Protein AF-A0A5J4PRR1-F1 (afdb_monomer)

Mean predicted aligned error: 4.31 Å

Solvent-accessible surface area (backbone atoms only — not comparable to full-atom values): 5231 Å² total; per-residue (Å²): 120,65,67,63,55,52,53,50,51,52,54,41,52,50,53,48,41,72,76,41,76,82,72,52,67,82,65,59,37,51,69,45,50,54,51,52,53,46,42,36,40,66,77,66,63,38,53,67,72,59,40,51,51,44,54,56,52,50,50,54,54,50,53,51,37,32,76,71,67,64,32,98,67,62,39,73,78,79,48,72,87,77,83,84,84,84,128

pLDDT: mean 91.58, std 12.79, range [39.62, 98.19]

Sequence (87 aa):
MEYATLATHLSVIKKLKEYNSRLVFDDITENWLDGYFSYLKKELGNNDNTSYKNMSTLRKYVRAAYKAGYMDSNPFESWSIKNNWDF

Organism: NCBI:txid433724

Foldseek 3Di:
DVVVVVVLLVVLVVLVCVVPVPDDLAVDALVVLVVSLCCCCPVVVDDPVSSVSSVVSVLVVNVVCVVVVVDPDRNVVVHDDDPPPDD

InterPro domains:
  IPR010998 Integrase/recombinase, N-terminal [G3DSA:1.10.150.130] (1-85)
  IPR011010 DNA breaking-rejoining enzyme, catalytic core [SSF56349] (4-79)
  IPR025269 Phage integrase SAM-like domain [PF13102] (3-80)

Secondary structure (DSSP, 8-state):
-HHHHHHHHHHHHHHHHHH-TT--GGG--HHHHHHHHHHHHHTS---HHHHHHHHHHHHHHHHHHHHTTS-S--GGGT---------

Radius of gyration: 13.22 Å; Cα contacts (8 Å, |Δi|>4): 48; chains: 1; bounding box: 33×32×33 Å

Structure (mmCIF, N/CA/C/O backbone):
data_AF-A0A5J4PRR1-F1
#
_entry.id   AF-A0A5J4PRR1-F1
#
loop_
_atom_site.group_PDB
_atom_site.id
_atom_site.type_symbol
_atom_site.label_atom_id
_atom_site.label_alt_id
_atom_site.label_comp_id
_atom_site.label_asym_id
_atom_site.label_entity_id
_atom_site.label_seq_id
_atom_site.pdbx_PDB_ins_code
_atom_site.Cartn_x
_atom_site.Cartn_y
_atom_site.Cartn_z
_atom_site.occupancy
_atom_site.B_iso_or_equiv
_atom_site.auth_seq_id
_atom_site.auth_comp_id
_atom_site.auth_asym_id
_atom_site.auth_atom_id
_atom_site.pdbx_PDB_model_num
ATOM 1 N N . MET A 1 1 ? 13.919 -5.521 17.476 1.00 59.66 1 MET A N 1
ATOM 2 C CA . MET A 1 1 ? 13.599 -4.338 16.646 1.00 59.66 1 MET A CA 1
ATOM 3 C C . MET A 1 1 ? 13.182 -4.739 15.224 1.00 59.66 1 MET A C 1
ATOM 5 O O . MET A 1 1 ? 12.188 -4.210 14.753 1.00 59.66 1 MET A O 1
ATOM 9 N N . GLU A 1 2 ? 13.815 -5.730 14.577 1.00 61.50 2 GLU A N 1
ATOM 10 C CA . GLU A 1 2 ? 13.388 -6.232 13.247 1.00 61.50 2 GLU A CA 1
ATOM 11 C C . GLU A 1 2 ?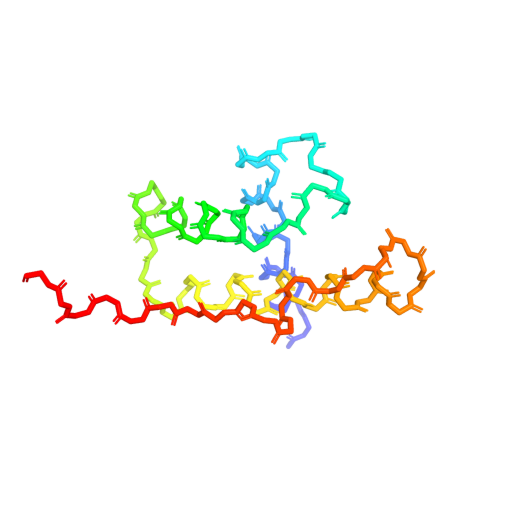 12.054 -6.997 13.225 1.00 61.50 2 GLU A C 1
ATOM 13 O O . GLU A 1 2 ? 11.238 -6.776 12.331 1.00 61.50 2 GLU A O 1
ATOM 18 N N . TYR A 1 3 ? 11.785 -7.849 14.221 1.00 69.69 3 TYR A N 1
ATOM 19 C CA . TYR A 1 3 ? 10.562 -8.669 14.258 1.00 69.69 3 TYR A CA 1
ATOM 20 C C . TYR A 1 3 ? 9.264 -7.846 14.208 1.00 69.69 3 TYR A C 1
ATOM 22 O O . TYR A 1 3 ? 8.307 -8.241 13.547 1.00 69.69 3 TYR A O 1
ATOM 30 N N . ALA A 1 4 ? 9.238 -6.675 14.854 1.00 77.38 4 ALA A N 1
ATOM 31 C CA . ALA A 1 4 ? 8.076 -5.784 14.846 1.00 77.38 4 ALA A CA 1
ATOM 32 C C . ALA A 1 4 ? 7.835 -5.158 13.459 1.00 77.38 4 ALA A C 1
ATOM 34 O O . ALA A 1 4 ? 6.689 -5.026 13.016 1.00 77.38 4 ALA A O 1
ATOM 35 N N . THR A 1 5 ? 8.914 -4.821 12.747 1.00 87.56 5 THR A N 1
ATOM 36 C CA . THR A 1 5 ? 8.850 -4.318 11.370 1.00 87.56 5 THR A CA 1
ATOM 37 C C . THR A 1 5 ? 8.335 -5.403 10.431 1.00 87.56 5 THR A C 1
ATOM 39 O O . THR A 1 5 ? 7.387 -5.159 9.687 1.00 87.56 5 THR A O 1
ATOM 42 N N . LEU A 1 6 ? 8.876 -6.623 10.515 1.00 91.69 6 LEU A N 1
ATOM 43 C CA . LEU A 1 6 ? 8.410 -7.750 9.704 1.00 91.69 6 LEU A CA 1
ATOM 44 C C . LEU A 1 6 ? 6.929 -8.065 9.964 1.00 91.69 6 LEU A C 1
ATOM 46 O O . LEU A 1 6 ? 6.151 -8.168 9.017 1.00 91.69 6 LEU A O 1
ATOM 50 N N . ALA A 1 7 ? 6.514 -8.145 11.231 1.00 92.12 7 ALA A N 1
ATOM 51 C CA . ALA A 1 7 ? 5.120 -8.395 11.598 1.00 92.12 7 ALA A CA 1
ATOM 52 C C . ALA A 1 7 ? 4.170 -7.326 11.032 1.00 92.12 7 ALA A C 1
ATOM 54 O O . ALA A 1 7 ? 3.091 -7.648 10.528 1.00 92.12 7 ALA A O 1
ATOM 55 N N . THR A 1 8 ? 4.592 -6.058 11.046 1.00 91.31 8 THR A N 1
ATOM 56 C CA . THR A 1 8 ? 3.825 -4.959 10.443 1.00 91.31 8 THR A CA 1
ATOM 57 C C . THR A 1 8 ? 3.657 -5.174 8.941 1.00 91.31 8 THR A C 1
ATOM 59 O O . THR A 1 8 ? 2.537 -5.124 8.438 1.00 91.31 8 THR A O 1
ATOM 62 N N . HIS A 1 9 ? 4.743 -5.469 8.225 1.00 95.38 9 HIS A N 1
ATOM 63 C CA . HIS A 1 9 ? 4.701 -5.711 6.783 1.00 95.38 9 HIS A CA 1
ATOM 64 C C . HIS A 1 9 ? 3.809 -6.909 6.422 1.00 95.38 9 HIS A C 1
ATOM 66 O O . HIS A 1 9 ? 2.972 -6.801 5.526 1.00 95.38 9 HIS A O 1
ATOM 72 N N . LEU A 1 10 ? 3.913 -8.018 7.160 1.00 96.25 10 LEU A N 1
ATOM 73 C CA . LEU A 1 10 ? 3.054 -9.191 6.970 1.00 96.25 10 LEU A CA 1
ATOM 74 C C . LEU A 1 10 ? 1.573 -8.862 7.202 1.00 96.25 10 LEU A C 1
ATOM 76 O O . LEU A 1 10 ? 0.718 -9.295 6.432 1.00 96.25 10 LEU A O 1
ATOM 80 N N . SER A 1 11 ? 1.261 -8.048 8.215 1.00 96.25 11 SER A N 1
ATOM 81 C CA . SER A 1 11 ? -0.107 -7.589 8.479 1.00 96.25 11 SER A CA 1
ATOM 82 C C . SER A 1 11 ? -0.664 -6.707 7.355 1.00 96.25 11 SER A C 1
ATOM 84 O O . S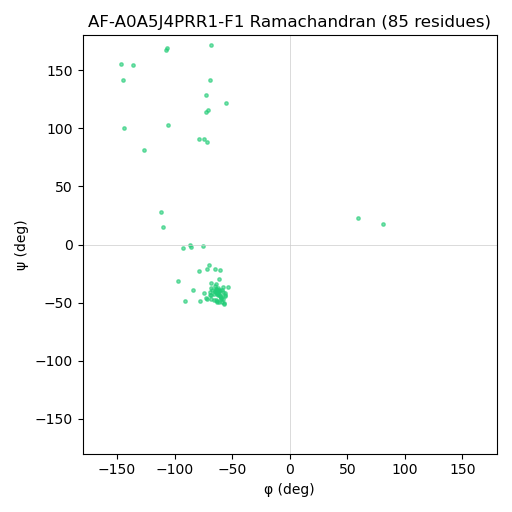ER A 1 11 ? -1.858 -6.774 7.066 1.00 96.25 11 SER A O 1
ATOM 86 N N . VAL A 1 12 ? 0.172 -5.882 6.717 1.00 97.00 12 VAL A N 1
ATOM 87 C CA . VAL A 1 12 ? -0.228 -5.079 5.547 1.00 97.00 12 VAL A CA 1
ATOM 88 C C . VAL A 1 12 ? -0.483 -5.986 4.342 1.00 97.00 12 VAL A C 1
ATOM 90 O O . VAL A 1 12 ? -1.526 -5.870 3.706 1.00 97.00 12 VAL A O 1
ATOM 93 N N . ILE A 1 13 ? 0.420 -6.931 4.059 1.00 96.19 13 ILE A N 1
ATOM 94 C CA . ILE A 1 13 ? 0.276 -7.886 2.947 1.00 96.19 13 ILE A CA 1
ATOM 95 C C . ILE A 1 13 ? -0.979 -8.745 3.110 1.00 96.19 13 ILE A C 1
ATOM 97 O O . ILE A 1 13 ? -1.679 -8.996 2.132 1.00 96.19 13 ILE A O 1
ATOM 101 N N . LYS A 1 14 ?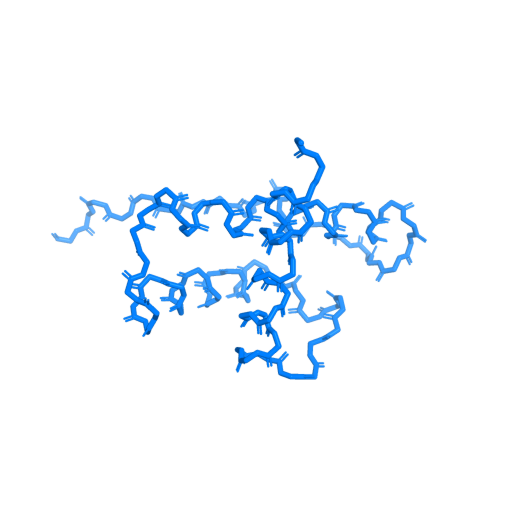 -1.295 -9.169 4.339 1.00 97.25 14 LYS A N 1
ATOM 102 C CA . LYS A 1 14 ? -2.532 -9.898 4.632 1.00 97.25 14 LYS A CA 1
ATOM 103 C C . LYS A 1 14 ? -3.768 -9.091 4.211 1.00 97.25 14 LYS A C 1
ATOM 105 O O . LYS A 1 14 ? -4.568 -9.604 3.438 1.00 97.25 14 LYS A O 1
ATOM 110 N N . LYS A 1 15 ? -3.872 -7.823 4.626 1.00 97.88 15 LYS A N 1
ATOM 111 C CA . LYS A 1 15 ? -5.005 -6.948 4.264 1.00 97.88 15 LYS A CA 1
ATOM 112 C C . LYS A 1 15 ? -5.103 -6.691 2.759 1.00 97.88 15 LYS A C 1
ATOM 114 O O . LYS A 1 15 ? -6.205 -6.654 2.228 1.00 97.88 15 LYS A O 1
ATOM 119 N N . LEU A 1 16 ? -3.965 -6.548 2.071 1.00 96.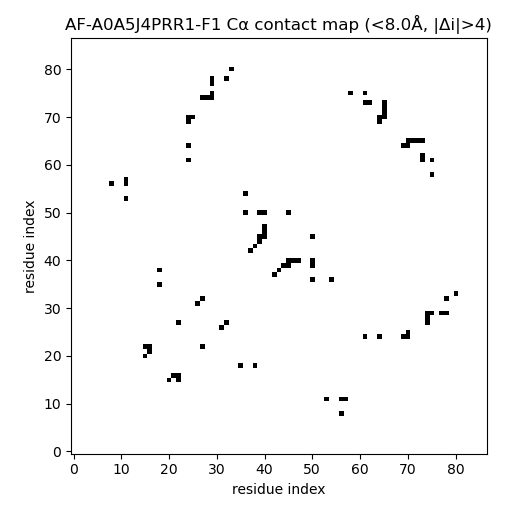94 16 LEU A N 1
ATOM 120 C CA . LEU A 1 16 ? -3.928 -6.417 0.609 1.00 96.94 16 LEU A CA 1
ATOM 121 C C . LEU A 1 16 ? -4.545 -7.644 -0.072 1.00 96.94 16 LEU A C 1
ATOM 123 O O . LEU A 1 16 ? -5.379 -7.493 -0.957 1.00 96.94 16 LEU A O 1
ATOM 127 N N . LYS A 1 17 ? -4.173 -8.849 0.378 1.00 96.31 17 LYS A N 1
ATOM 128 C CA . LYS A 1 17 ? -4.702 -10.114 -0.155 1.00 96.31 17 LYS A CA 1
ATOM 129 C C . LYS A 1 17 ? -6.174 -10.340 0.185 1.00 96.31 17 LYS A C 1
ATOM 131 O O . LYS A 1 17 ? -6.882 -10.948 -0.607 1.00 96.31 17 LYS A O 1
ATOM 136 N N . GLU A 1 18 ? -6.621 -9.876 1.349 1.00 97.75 18 GLU A N 1
ATOM 137 C CA . GLU A 1 18 ? -8.036 -9.909 1.738 1.00 97.75 18 GLU A CA 1
ATOM 138 C C . GLU A 1 18 ? -8.877 -8.963 0.870 1.00 97.75 18 GLU A C 1
ATOM 140 O O . GLU A 1 18 ? -9.974 -9.330 0.467 1.00 97.75 18 GLU A O 1
ATOM 145 N N . TYR A 1 19 ? -8.347 -7.782 0.533 1.00 98.19 19 TYR A N 1
ATOM 146 C CA . TYR A 1 19 ? -9.019 -6.813 -0.336 1.00 98.19 19 TYR A CA 1
ATOM 147 C C . TYR A 1 19 ? -9.034 -7.242 -1.810 1.00 98.19 19 TYR A C 1
ATOM 149 O O . TYR A 1 19 ? -10.063 -7.163 -2.475 1.00 98.19 19 TYR A O 1
ATOM 157 N N . ASN A 1 20 ? -7.895 -7.707 -2.331 1.00 97.19 20 ASN A N 1
ATOM 158 C CA . ASN A 1 20 ? -7.775 -8.224 -3.690 1.00 97.19 20 ASN A CA 1
ATOM 159 C C . ASN A 1 20 ? -6.780 -9.396 -3.728 1.00 97.19 20 ASN A C 1
ATOM 161 O O . ASN A 1 20 ? -5.563 -9.215 -3.776 1.00 97.19 20 ASN A O 1
ATOM 165 N N . SER A 1 21 ? -7.306 -10.620 -3.739 1.00 96.06 21 SER A N 1
ATOM 166 C CA . SER A 1 21 ? -6.507 -11.852 -3.694 1.00 96.06 21 SER A CA 1
ATOM 167 C C . SER A 1 21 ? -5.712 -12.137 -4.970 1.00 96.06 21 SER A C 1
ATOM 169 O O . SER A 1 21 ? -4.769 -12.928 -4.929 1.00 96.06 21 SER A O 1
ATOM 171 N N . ARG A 1 22 ? -6.071 -11.496 -6.090 1.00 96.19 22 ARG A N 1
ATOM 172 C CA . ARG A 1 22 ? -5.417 -11.646 -7.400 1.00 96.19 22 ARG A CA 1
ATOM 1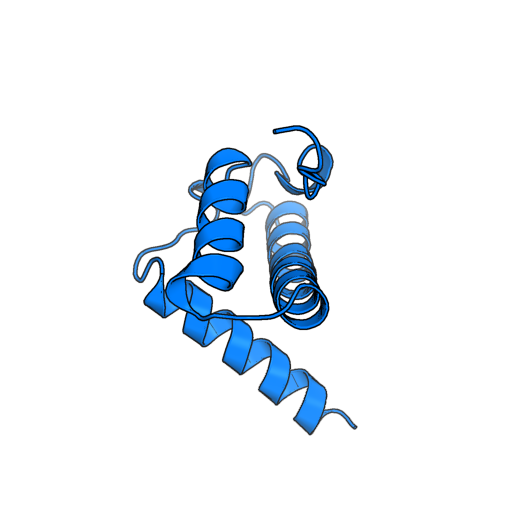73 C C . ARG A 1 22 ? -4.639 -10.397 -7.821 1.00 96.19 22 ARG A C 1
ATOM 175 O O . ARG A 1 22 ? -4.302 -10.282 -8.990 1.00 96.19 22 ARG A O 1
ATOM 182 N N . LEU A 1 23 ? -4.373 -9.489 -6.879 1.00 95.19 23 LEU A N 1
ATOM 183 C CA . LEU A 1 23 ? -3.686 -8.227 -7.137 1.00 95.19 23 LEU A CA 1
ATOM 184 C C . LEU A 1 23 ? -2.329 -8.452 -7.812 1.00 95.19 23 LEU A C 1
ATOM 186 O O . LEU A 1 23 ? -1.449 -9.096 -7.232 1.00 95.19 23 LEU A O 1
ATOM 190 N N . VAL A 1 24 ? -2.146 -7.860 -8.989 1.00 95.12 24 VAL A N 1
ATOM 191 C CA . VAL A 1 24 ? -0.837 -7.703 -9.634 1.00 95.12 24 VAL A CA 1
ATOM 192 C C . VAL A 1 24 ? -0.387 -6.244 -9.578 1.00 95.12 24 VAL A C 1
ATOM 194 O O . VAL A 1 24 ? -1.161 -5.360 -9.218 1.00 95.12 24 VAL A O 1
ATOM 197 N N . PHE A 1 25 ? 0.884 -5.973 -9.884 1.00 95.00 25 PHE A N 1
ATOM 198 C CA . PHE A 1 25 ? 1.413 -4.611 -9.794 1.00 95.00 25 PHE A CA 1
ATOM 199 C C . PHE A 1 25 ? 0.707 -3.636 -10.750 1.00 95.00 25 PHE A C 1
ATOM 201 O O . PHE A 1 25 ? 0.382 -2.532 -10.319 1.00 95.00 25 PHE A O 1
ATOM 208 N N . ASP A 1 26 ? 0.383 -4.062 -11.974 1.00 92.25 26 ASP A N 1
ATOM 209 C CA . ASP A 1 26 ? -0.303 -3.231 -12.978 1.00 92.25 26 ASP A CA 1
ATOM 210 C C . ASP A 1 26 ? -1.731 -2.820 -12.575 1.00 92.25 26 ASP A C 1
ATOM 212 O O . ASP A 1 26 ? -2.248 -1.813 -13.055 1.00 92.25 26 ASP A O 1
ATOM 216 N N . ASP A 1 27 ? -2.364 -3.545 -11.645 1.00 95.00 27 ASP A N 1
ATOM 217 C CA . ASP A 1 27 ? -3.682 -3.176 -11.109 1.00 95.00 27 ASP A CA 1
ATOM 218 C C . ASP A 1 27 ? -3.610 -1.950 -10.181 1.00 95.00 27 ASP A C 1
ATOM 220 O O . ASP A 1 27 ? -4.625 -1.296 -9.907 1.00 95.00 27 ASP A O 1
ATOM 224 N N . ILE A 1 28 ? -2.424 -1.655 -9.632 1.00 97.19 28 ILE A N 1
ATOM 225 C CA . ILE A 1 28 ? -2.237 -0.603 -8.636 1.00 97.19 28 ILE A CA 1
ATOM 226 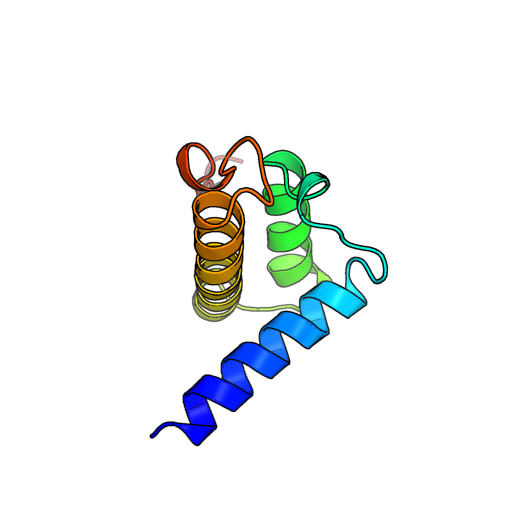C C . ILE A 1 28 ? -2.203 0.747 -9.355 1.00 97.19 28 ILE A C 1
ATOM 228 O O . ILE A 1 28 ? -1.158 1.253 -9.752 1.00 97.19 28 ILE A O 1
ATOM 232 N N . THR A 1 29 ? -3.379 1.350 -9.476 1.00 96.88 29 THR A N 1
ATOM 233 C CA . THR A 1 29 ? -3.604 2.703 -10.002 1.00 96.88 29 THR A CA 1
ATOM 234 C C . THR A 1 29 ? -3.963 3.679 -8.877 1.00 96.88 29 THR A C 1
ATOM 236 O O . THR A 1 29 ? -4.269 3.261 -7.760 1.00 96.88 29 THR A O 1
ATOM 239 N N . GLU A 1 30 ? -3.990 4.988 -9.145 1.00 96.50 30 GLU A N 1
ATOM 240 C CA . GLU A 1 30 ? -4.441 5.990 -8.159 1.00 96.50 30 GLU A CA 1
ATOM 241 C C . GLU A 1 30 ? -5.866 5.712 -7.649 1.00 96.50 30 GLU A C 1
ATOM 243 O O . GLU A 1 30 ? -6.120 5.755 -6.446 1.00 96.50 30 GLU A O 1
ATOM 248 N N . ASN A 1 31 ? -6.778 5.328 -8.548 1.00 95.94 31 ASN A N 1
ATOM 249 C CA . ASN A 1 31 ? -8.149 4.949 -8.194 1.00 95.94 31 ASN A CA 1
ATOM 250 C C . ASN A 1 31 ? -8.183 3.689 -7.321 1.00 95.94 31 ASN A C 1
ATOM 252 O O . ASN A 1 31 ? -8.977 3.592 -6.383 1.00 95.94 31 ASN A O 1
ATOM 256 N N . TRP A 1 32 ? -7.307 2.721 -7.606 1.00 97.50 32 TRP A N 1
ATOM 257 C CA . TRP A 1 32 ? -7.179 1.532 -6.772 1.00 97.50 32 TRP A CA 1
ATOM 258 C C . TRP A 1 32 ? -6.675 1.889 -5.366 1.00 97.50 32 TRP A C 1
ATOM 260 O O . TRP A 1 32 ? -7.191 1.362 -4.379 1.00 97.50 32 TRP A O 1
ATOM 270 N N . LEU A 1 33 ? -5.719 2.822 -5.255 1.00 97.75 33 LEU A N 1
ATOM 271 C CA . LEU A 1 33 ? -5.217 3.325 -3.973 1.00 97.75 33 LEU A CA 1
ATOM 272 C C . LEU A 1 33 ? -6.306 4.053 -3.169 1.00 97.75 33 LEU A C 1
ATOM 274 O O . LEU A 1 33 ? -6.402 3.824 -1.962 1.00 97.75 33 LEU A O 1
ATOM 278 N N . ASP A 1 34 ? -7.152 4.861 -3.817 1.00 96.62 34 ASP A N 1
ATOM 279 C CA . ASP A 1 34 ? -8.319 5.502 -3.188 1.00 96.62 34 ASP A CA 1
ATOM 280 C C . ASP A 1 34 ? -9.309 4.455 -2.639 1.00 96.62 34 ASP A C 1
ATOM 282 O O . ASP A 1 34 ? -9.783 4.561 -1.498 1.00 96.62 34 ASP A O 1
ATOM 286 N N . GLY A 1 35 ? -9.576 3.400 -3.417 1.00 97.12 35 GLY A N 1
ATOM 287 C CA . GLY A 1 35 ? -10.426 2.281 -3.005 1.00 97.12 35 GLY A CA 1
ATOM 288 C C . GLY A 1 35 ? -9.848 1.508 -1.818 1.00 97.12 35 GLY A C 1
ATOM 289 O O . GLY A 1 35 ? -10.532 1.303 -0.814 1.00 97.12 35 GLY A O 1
ATOM 290 N N . TYR A 1 36 ? -8.564 1.148 -1.879 1.00 98.00 36 TYR A N 1
ATOM 291 C CA . TYR A 1 36 ? -7.904 0.425 -0.794 1.00 98.00 36 TYR A CA 1
ATOM 292 C C . TYR A 1 36 ? -7.814 1.265 0.486 1.00 98.00 36 TYR A C 1
ATOM 294 O O . TYR A 1 36 ? -8.073 0.761 1.580 1.00 98.00 36 TYR A O 1
ATOM 302 N N . PHE A 1 37 ? -7.512 2.562 0.379 1.00 97.31 37 PHE A N 1
ATOM 303 C CA . PHE A 1 37 ? -7.516 3.460 1.534 1.00 97.31 37 PHE A CA 1
ATOM 304 C C . PHE A 1 37 ? -8.912 3.568 2.166 1.00 97.31 37 PHE A C 1
ATOM 306 O O . PHE A 1 37 ? -9.045 3.504 3.391 1.00 97.31 37 PHE A O 1
ATOM 313 N N . SER A 1 38 ? -9.961 3.642 1.342 1.00 96.38 38 SER A N 1
ATOM 314 C CA . SER A 1 38 ? -11.351 3.623 1.809 1.00 96.38 38 SER A CA 1
ATOM 315 C C . SER A 1 38 ? -11.701 2.318 2.527 1.00 96.38 38 SER A C 1
ATOM 317 O O . SER A 1 38 ? -12.288 2.369 3.606 1.00 96.38 38 SER A O 1
ATOM 319 N N . TYR A 1 39 ? -11.287 1.167 1.990 1.00 97.94 39 TYR A N 1
ATOM 320 C CA . TYR A 1 39 ? -11.443 -0.142 2.633 1.00 97.94 39 TYR A CA 1
ATOM 321 C C . TYR A 1 39 ? -10.770 -0.190 4.015 1.00 97.94 39 TYR A C 1
ATOM 323 O O . TYR A 1 39 ? -11.391 -0.586 5.002 1.00 97.94 39 TYR A O 1
ATOM 331 N N . LEU A 1 40 ? -9.525 0.291 4.126 1.00 97.69 40 LEU A N 1
ATOM 332 C CA . LEU A 1 40 ? -8.801 0.340 5.402 1.00 97.69 40 LEU A CA 1
ATOM 333 C C . LEU A 1 40 ? -9.544 1.157 6.466 1.00 97.69 40 LEU A C 1
ATOM 335 O O . LEU A 1 40 ? -9.547 0.768 7.636 1.00 97.69 40 LEU A O 1
ATOM 339 N N . LYS A 1 41 ? -10.134 2.286 6.064 1.00 96.06 41 LYS A N 1
ATOM 340 C CA . LYS A 1 41 ? -10.827 3.230 6.946 1.00 96.06 41 LYS A CA 1
ATOM 341 C C . LYS A 1 41 ? -12.228 2.760 7.332 1.00 96.06 41 LYS A C 1
ATOM 343 O O . LYS A 1 41 ? -12.579 2.832 8.505 1.00 96.06 41 LYS A O 1
ATOM 348 N N . LYS A 1 42 ? -13.026 2.332 6.351 1.00 95.75 42 LYS A N 1
ATOM 349 C CA . LYS A 1 42 ? -14.464 2.073 6.512 1.00 95.75 42 LYS A CA 1
ATOM 350 C C . LYS A 1 42 ? -14.749 0.630 6.905 1.00 95.75 42 LYS A C 1
ATOM 352 O O . LYS A 1 42 ? -15.437 0.406 7.890 1.00 95.75 42 LYS A O 1
ATOM 357 N N . GLU A 1 43 ? -14.161 -0.327 6.194 1.00 96.56 43 GLU A N 1
ATOM 358 C CA . GLU A 1 43 ? -14.458 -1.750 6.397 1.00 96.56 43 GLU A CA 1
ATOM 359 C C . GLU A 1 43 ? -13.630 -2.347 7.538 1.00 96.56 43 GLU A C 1
ATOM 361 O O . GLU A 1 43 ? -14.133 -3.121 8.347 1.00 96.56 43 GLU A O 1
ATOM 366 N N . LEU A 1 44 ? -12.356 -1.957 7.652 1.00 97.00 44 LEU A N 1
ATOM 367 C CA . LEU A 1 44 ? -11.481 -2.436 8.729 1.00 97.00 44 LEU A CA 1
ATOM 368 C C . LEU A 1 44 ? -11.462 -1.528 9.965 1.00 97.00 44 LEU A C 1
ATOM 370 O O . LEU A 1 44 ? -10.768 -1.840 10.934 1.00 97.00 44 LEU A O 1
ATOM 374 N N . GLY A 1 45 ? -12.169 -0.394 9.928 1.00 96.56 45 GLY A N 1
ATOM 375 C CA . GLY A 1 45 ? -12.275 0.539 11.053 1.00 96.56 45 GLY A CA 1
ATOM 376 C C . GLY A 1 45 ? -10.936 1.113 11.532 1.00 96.56 45 GLY A C 1
ATOM 377 O O . GLY A 1 45 ? -10.814 1.520 12.689 1.00 96.56 45 GLY A O 1
ATOM 378 N N . ASN A 1 46 ? -9.899 1.127 10.686 1.00 96.50 46 ASN A N 1
ATOM 379 C CA . ASN A 1 46 ? -8.602 1.650 11.099 1.00 96.50 46 ASN A CA 1
ATOM 380 C C . ASN A 1 46 ? -8.670 3.169 11.286 1.00 96.50 46 ASN A C 1
ATOM 382 O O . ASN A 1 46 ? -9.245 3.905 10.482 1.00 96.50 46 ASN A O 1
ATOM 386 N N . ASN A 1 47 ? -7.974 3.666 12.307 1.00 94.75 47 ASN A N 1
ATOM 387 C CA . ASN A 1 47 ? -7.722 5.098 12.431 1.00 94.75 47 ASN A CA 1
ATOM 388 C C . ASN A 1 47 ? -6.758 5.602 11.334 1.00 94.75 47 ASN A C 1
ATOM 390 O O . ASN A 1 47 ? -6.170 4.816 10.578 1.00 94.75 47 ASN A O 1
ATOM 394 N N . ASP A 1 48 ? -6.589 6.923 11.253 1.00 92.69 48 ASP A N 1
ATOM 395 C CA . ASP A 1 48 ? -5.752 7.566 10.230 1.00 92.69 48 ASP A CA 1
ATOM 396 C C . ASP A 1 48 ? -4.310 7.081 10.291 1.00 92.69 48 ASP A C 1
ATOM 398 O O . ASP A 1 48 ? -3.774 6.605 9.295 1.00 92.69 48 ASP A O 1
ATOM 402 N N . ASN A 1 49 ? -3.709 7.084 11.482 1.00 93.75 49 ASN A N 1
ATOM 403 C CA . ASN A 1 49 ? -2.325 6.660 11.679 1.00 93.75 49 ASN A CA 1
ATOM 404 C C . ASN A 1 49 ? -2.073 5.232 11.179 1.00 93.75 49 ASN A C 1
ATOM 406 O O . ASN A 1 49 ? -1.068 4.964 10.515 1.00 93.75 49 ASN A O 1
ATOM 410 N N . THR A 1 50 ? -2.977 4.304 11.484 1.00 94.94 50 THR A N 1
ATOM 411 C CA . THR A 1 50 ? -2.869 2.917 11.033 1.00 94.94 50 THR A CA 1
ATOM 412 C C . THR A 1 50 ? -3.065 2.821 9.523 1.00 94.94 50 THR A C 1
ATOM 414 O O . THR A 1 50 ? -2.275 2.154 8.851 1.00 94.94 50 THR A O 1
ATOM 417 N N . SER A 1 51 ? -4.044 3.528 8.959 1.00 96.12 51 SER A N 1
ATOM 418 C CA . SER A 1 51 ? -4.290 3.545 7.511 1.00 96.12 51 SER A CA 1
ATOM 419 C C . SER A 1 51 ? -3.095 4.130 6.744 1.00 96.12 51 SER A C 1
ATOM 421 O O . SER A 1 51 ? -2.614 3.533 5.782 1.00 96.12 51 SER A O 1
ATOM 423 N N . TYR A 1 52 ? -2.507 5.221 7.240 1.00 94.88 52 TYR A N 1
ATOM 424 C CA . TYR A 1 52 ? -1.318 5.865 6.671 1.00 94.88 52 TYR A CA 1
ATOM 425 C C . TYR A 1 52 ? -0.096 4.954 6.702 1.00 94.88 52 TYR A C 1
ATOM 427 O O . TYR A 1 52 ? 0.658 4.894 5.727 1.00 94.88 52 TYR A O 1
ATOM 435 N N . LYS A 1 53 ? 0.093 4.194 7.786 1.00 94.88 53 LYS A N 1
ATOM 436 C CA . LYS A 1 53 ? 1.167 3.195 7.876 1.00 94.88 53 LYS A CA 1
ATOM 437 C C . LYS A 1 53 ? 0.989 2.062 6.863 1.00 94.88 53 LYS A C 1
ATOM 439 O O . LYS A 1 53 ? 1.983 1.628 6.276 1.00 94.88 53 LYS A O 1
ATOM 444 N N . ASN A 1 54 ? -0.245 1.615 6.613 1.00 97.31 54 ASN A N 1
ATOM 445 C CA . ASN A 1 54 ? -0.525 0.611 5.580 1.00 97.31 54 ASN A CA 1
ATOM 446 C C . ASN A 1 54 ? -0.166 1.154 4.186 1.00 97.31 54 ASN A C 1
ATOM 448 O O . ASN A 1 54 ? 0.616 0.519 3.478 1.00 97.31 54 ASN A O 1
ATOM 452 N N . MET A 1 55 ? -0.632 2.359 3.836 1.00 97.56 55 MET A N 1
ATOM 453 C CA . MET A 1 55 ? -0.315 2.989 2.545 1.00 97.56 55 MET A CA 1
ATOM 454 C C . MET A 1 55 ? 1.183 3.260 2.377 1.00 97.56 55 MET A C 1
ATOM 456 O O . MET A 1 55 ? 1.755 2.990 1.324 1.00 97.56 55 MET A O 1
ATOM 460 N N . SER A 1 56 ? 1.858 3.720 3.434 1.00 96.25 56 SER A N 1
ATOM 461 C CA . SER A 1 56 ? 3.310 3.948 3.423 1.00 96.25 56 SER A CA 1
ATOM 462 C C . SER A 1 56 ? 4.099 2.656 3.220 1.00 96.25 56 SER A C 1
ATOM 464 O O . SER A 1 56 ? 5.151 2.665 2.584 1.00 96.25 56 SER A O 1
ATOM 466 N N . THR A 1 57 ? 3.600 1.538 3.748 1.00 97.19 57 THR A N 1
ATOM 467 C CA . THR A 1 57 ? 4.211 0.221 3.552 1.00 97.19 57 THR A CA 1
ATOM 468 C C . THR A 1 57 ? 4.003 -0.263 2.121 1.00 97.19 57 THR A C 1
ATOM 470 O O . THR A 1 57 ? 4.978 -0.643 1.478 1.00 97.19 57 THR A O 1
ATOM 473 N N . LEU A 1 58 ? 2.783 -0.160 1.581 1.00 97.62 58 LEU A N 1
ATOM 474 C CA . LEU A 1 58 ? 2.496 -0.476 0.178 1.00 97.62 58 LEU A CA 1
ATOM 475 C C . LEU A 1 58 ? 3.369 0.350 -0.783 1.00 97.62 58 LEU A C 1
ATOM 477 O O . LEU A 1 58 ? 3.977 -0.207 -1.694 1.00 97.62 58 LEU A O 1
ATOM 481 N N . ARG A 1 59 ? 3.527 1.655 -0.525 1.00 97.75 59 ARG A N 1
ATOM 482 C CA . ARG A 1 59 ? 4.383 2.556 -1.314 1.00 97.75 59 ARG A CA 1
ATOM 483 C C . ARG A 1 59 ? 5.818 2.049 -1.453 1.00 97.75 59 ARG A C 1
ATOM 485 O O . ARG A 1 59 ? 6.421 2.230 -2.507 1.00 97.75 59 ARG A O 1
ATOM 492 N N . LYS A 1 60 ? 6.383 1.417 -0.418 1.00 97.06 60 LYS A N 1
ATOM 493 C CA . LYS A 1 60 ? 7.739 0.842 -0.492 1.00 97.06 60 LYS A CA 1
ATOM 494 C C . LYS A 1 60 ? 7.812 -0.281 -1.526 1.00 97.06 60 LYS A C 1
ATOM 496 O O . LYS A 1 60 ? 8.769 -0.322 -2.291 1.00 97.06 60 LYS A O 1
ATOM 501 N N . TYR A 1 61 ? 6.803 -1.152 -1.563 1.00 97.19 61 TYR A N 1
ATOM 502 C CA . TYR A 1 61 ? 6.741 -2.259 -2.516 1.00 97.19 61 TYR A CA 1
ATOM 503 C C . TYR A 1 61 ? 6.510 -1.770 -3.944 1.00 97.19 61 TYR A C 1
ATOM 505 O O . TYR A 1 61 ? 7.235 -2.197 -4.834 1.00 97.19 61 TYR A O 1
ATOM 513 N N . VAL A 1 62 ? 5.595 -0.816 -4.150 1.00 97.88 62 VAL A N 1
ATOM 514 C CA . VAL A 1 62 ? 5.365 -0.201 -5.470 1.00 97.88 62 VAL A CA 1
ATOM 515 C C . VAL A 1 62 ? 6.635 0.466 -5.998 1.00 97.88 62 VAL A C 1
ATOM 517 O O . VAL A 1 62 ? 7.034 0.226 -7.130 1.00 97.88 62 VAL A O 1
ATOM 520 N N . ARG A 1 63 ? 7.350 1.234 -5.165 1.00 97.56 63 ARG A N 1
ATOM 521 C CA . ARG A 1 63 ? 8.624 1.855 -5.567 1.00 97.56 63 ARG A CA 1
ATOM 522 C C . ARG A 1 63 ? 9.703 0.832 -5.913 1.00 97.56 63 ARG A C 1
ATOM 524 O O . ARG A 1 63 ? 10.472 1.056 -6.842 1.00 97.56 63 ARG A O 1
ATOM 531 N N . ALA A 1 64 ? 9.786 -0.264 -5.159 1.00 97.69 64 ALA A N 1
ATOM 532 C CA . ALA A 1 64 ? 10.729 -1.338 -5.451 1.00 97.69 64 ALA A CA 1
ATOM 533 C C . ALA A 1 64 ? 10.387 -2.041 -6.774 1.00 97.69 64 ALA A C 1
ATOM 535 O O . ALA A 1 64 ? 11.286 -2.277 -7.576 1.00 97.69 64 ALA A O 1
ATOM 536 N N . ALA A 1 65 ? 9.102 -2.315 -7.016 1.00 97.38 65 ALA A N 1
ATOM 537 C CA . ALA A 1 65 ? 8.611 -2.929 -8.245 1.00 97.38 65 ALA A CA 1
ATOM 538 C C . ALA A 1 65 ? 8.860 -2.036 -9.469 1.00 97.38 65 ALA A C 1
ATOM 540 O O . ALA A 1 65 ? 9.444 -2.496 -10.446 1.00 97.38 65 ALA A O 1
ATOM 541 N N . TYR A 1 66 ? 8.527 -0.748 -9.366 1.00 97.56 66 TYR A N 1
ATOM 542 C CA . TYR A 1 66 ? 8.807 0.257 -10.390 1.00 97.56 66 TYR A CA 1
ATOM 543 C C . TYR A 1 66 ? 10.303 0.342 -10.716 1.00 97.56 66 TYR A C 1
ATOM 545 O O . TYR A 1 66 ? 10.703 0.203 -11.866 1.00 97.56 66 TYR A O 1
ATOM 553 N N . LYS A 1 67 ? 11.167 0.459 -9.696 1.00 97.69 67 LYS A N 1
ATOM 554 C CA . LYS A 1 67 ? 12.626 0.505 -9.900 1.00 97.69 67 LYS A CA 1
ATOM 555 C C . LYS A 1 67 ? 13.182 -0.768 -10.551 1.00 97.69 67 LYS A C 1
ATOM 557 O O . LYS A 1 67 ? 14.204 -0.705 -11.228 1.00 97.69 67 LYS A O 1
ATOM 562 N N . ALA A 1 68 ? 12.550 -1.913 -10.314 1.00 97.50 68 ALA A N 1
ATOM 563 C CA . ALA A 1 68 ? 12.942 -3.192 -10.893 1.00 97.50 68 ALA A CA 1
ATOM 564 C C . ALA A 1 68 ? 12.329 -3.456 -12.285 1.00 97.50 68 ALA A C 1
ATOM 566 O O . ALA A 1 68 ? 12.623 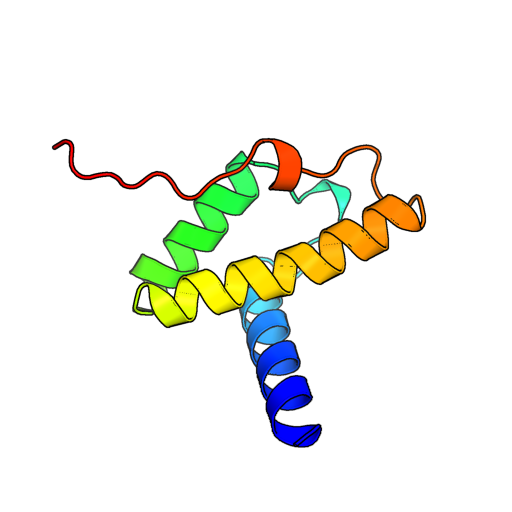-4.496 -12.865 1.00 97.50 68 ALA A O 1
ATOM 567 N N . GLY A 1 69 ? 11.516 -2.537 -12.823 1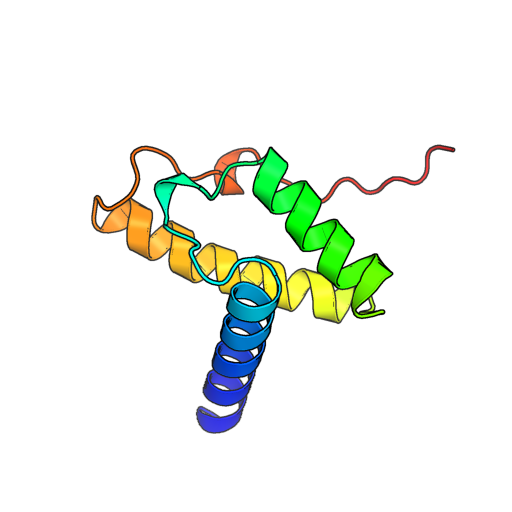.00 96.69 69 GLY A N 1
ATOM 568 C CA . GLY A 1 69 ? 10.907 -2.661 -14.151 1.00 96.69 69 GLY A CA 1
ATOM 569 C C . GLY A 1 69 ? 9.649 -3.533 -14.202 1.00 96.69 69 GLY A C 1
ATOM 570 O O . GLY A 1 69 ? 9.261 -3.960 -15.281 1.00 96.69 69 GLY A O 1
ATOM 571 N N . TYR A 1 70 ? 9.012 -3.809 -13.058 1.00 95.50 70 TYR A N 1
ATOM 572 C CA . TYR A 1 70 ? 7.735 -4.540 -12.998 1.00 95.50 70 TYR A CA 1
ATOM 573 C C . TYR A 1 70 ? 6.505 -3.640 -13.172 1.00 95.50 70 TYR A C 1
ATOM 575 O O . TYR A 1 70 ? 5.388 -4.134 -13.080 1.00 95.50 70 TYR A O 1
ATOM 583 N N . MET A 1 71 ? 6.701 -2.328 -13.314 1.00 95.75 71 MET A N 1
ATOM 584 C CA . MET A 1 71 ? 5.640 -1.339 -13.496 1.00 95.75 71 MET A CA 1
ATOM 585 C C . MET A 1 71 ? 6.146 -0.243 -14.424 1.00 95.75 71 MET A C 1
ATOM 587 O O . MET A 1 71 ? 7.282 0.206 -14.264 1.00 95.75 71 MET A O 1
ATOM 591 N N . ASP A 1 72 ? 5.281 0.248 -15.304 1.00 93.50 72 ASP A N 1
ATOM 592 C CA . ASP A 1 72 ? 5.604 1.376 -16.187 1.00 93.50 72 ASP A CA 1
ATOM 593 C C . ASP A 1 72 ? 5.507 2.730 -15.474 1.00 93.50 72 ASP A C 1
ATOM 595 O O . ASP A 1 72 ? 6.117 3.714 -15.890 1.00 93.50 72 ASP A O 1
ATOM 599 N N . SER A 1 73 ? 4.735 2.802 -14.387 1.00 94.94 73 SER A N 1
ATOM 600 C CA . SER A 1 73 ? 4.534 4.029 -13.618 1.00 94.94 73 SER A CA 1
ATOM 601 C C . SER A 1 73 ? 4.356 3.747 -12.130 1.00 94.94 73 SER A C 1
ATOM 603 O O . SER A 1 73 ? 3.951 2.659 -11.718 1.00 94.94 73 SER A O 1
ATOM 605 N N . ASN A 1 74 ? 4.666 4.745 -11.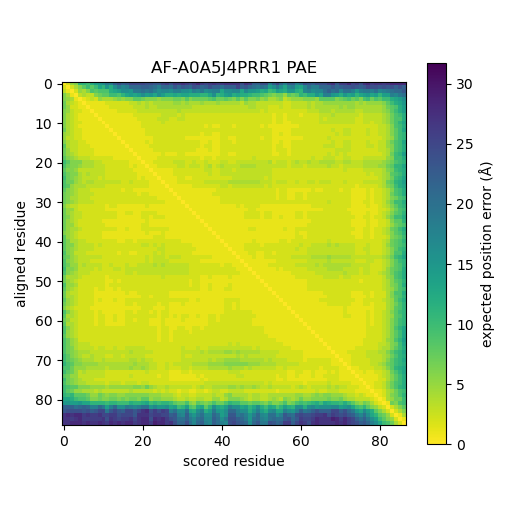304 1.00 96.81 74 ASN A N 1
ATOM 606 C CA . ASN A 1 74 ? 4.468 4.690 -9.863 1.00 96.81 74 ASN A CA 1
ATOM 607 C C . ASN A 1 74 ? 3.259 5.565 -9.465 1.00 96.81 74 ASN A C 1
ATOM 609 O O . ASN A 1 74 ? 3.410 6.783 -9.348 1.00 96.81 74 ASN A O 1
ATOM 613 N N . PRO A 1 75 ? 2.081 4.982 -9.167 1.00 96.88 75 PRO A N 1
ATOM 614 C CA . PRO A 1 75 ? 0.869 5.744 -8.833 1.00 96.88 75 PRO A CA 1
ATOM 615 C C . PRO A 1 75 ? 1.028 6.628 -7.584 1.00 96.88 75 PRO A C 1
ATOM 617 O O . PRO A 1 75 ? 0.315 7.612 -7.428 1.00 96.88 75 PRO A O 1
ATOM 620 N N . PHE A 1 76 ? 1.981 6.330 -6.690 1.00 96.75 76 PHE A N 1
ATOM 621 C CA . PHE A 1 76 ? 2.246 7.146 -5.498 1.00 96.75 76 PHE A CA 1
ATOM 622 C C . PHE A 1 76 ? 2.994 8.460 -5.775 1.00 96.75 76 PHE A C 1
ATOM 624 O O . PHE A 1 76 ? 3.291 9.174 -4.816 1.00 96.75 76 PHE A O 1
ATOM 631 N N . GLU A 1 77 ? 3.371 8.756 -7.021 1.00 95.62 77 GLU A N 1
ATOM 632 C CA . GLU A 1 77 ? 3.941 10.063 -7.386 1.00 95.62 77 GLU A CA 1
ATOM 633 C C . GLU A 1 77 ? 2.869 11.149 -7.435 1.00 95.62 77 GLU A C 1
ATOM 635 O O . GLU A 1 77 ? 3.082 12.235 -6.900 1.00 95.62 77 GLU A O 1
ATOM 640 N N . SER A 1 78 ? 1.705 10.818 -7.988 1.00 91.75 78 SER A N 1
ATOM 641 C CA . SER A 1 78 ? 0.552 11.718 -8.093 1.00 91.75 78 SER A CA 1
ATOM 642 C C . SER A 1 78 ? -0.455 11.501 -6.964 1.00 91.75 78 SER A C 1
ATOM 644 O O . SER A 1 78 ? -1.102 12.444 -6.505 1.00 91.75 78 SER A O 1
ATOM 646 N N . TRP A 1 79 ? -0.568 10.265 -6.466 1.00 95.12 79 TRP A N 1
ATOM 647 C CA . TRP A 1 79 ? -1.536 9.944 -5.428 1.00 95.12 79 TRP A CA 1
ATOM 648 C C . TRP A 1 79 ? -1.137 10.518 -4.065 1.00 95.12 79 TRP A C 1
ATOM 650 O O . TRP A 1 79 ? -0.056 10.251 -3.521 1.00 95.12 79 TRP A O 1
ATOM 660 N N . SER A 1 80 ? -2.076 11.229 -3.449 1.00 89.19 80 SER A N 1
ATOM 661 C CA . SER A 1 80 ? -1.991 11.713 -2.075 1.00 89.19 80 SER A CA 1
ATOM 662 C C . SER A 1 80 ? -3.315 11.488 -1.354 1.00 89.19 80 SER A C 1
ATOM 664 O O . SER A 1 80 ? -4.376 11.397 -1.969 1.00 89.19 80 SER A O 1
ATOM 666 N N . ILE A 1 81 ? -3.252 11.380 -0.028 1.00 85.38 81 ILE A N 1
ATOM 667 C CA . ILE A 1 81 ? -4.457 11.238 0.785 1.00 85.38 81 ILE A CA 1
ATOM 668 C C . ILE A 1 81 ? -5.189 12.571 0.759 1.00 85.38 81 ILE A C 1
ATOM 670 O O . ILE A 1 81 ? -4.681 13.576 1.257 1.00 85.38 81 ILE A O 1
ATOM 674 N N . LYS A 1 82 ? -6.386 12.563 0.180 1.00 79.94 82 LYS A N 1
ATOM 675 C CA . LYS A 1 82 ? -7.273 13.721 0.162 1.00 79.94 82 LYS A CA 1
ATOM 676 C C . LYS A 1 82 ? -7.847 13.891 1.568 1.00 79.94 82 LYS A C 1
ATOM 678 O O . LYS A 1 82 ? -8.581 13.032 2.055 1.00 79.94 82 LYS A O 1
ATOM 683 N N . ASN A 1 83 ? -7.489 14.982 2.240 1.00 59.34 83 ASN A N 1
ATOM 684 C CA . ASN A 1 83 ? -8.161 15.396 3.467 1.00 59.34 83 ASN A CA 1
ATOM 685 C C . ASN A 1 83 ? -9.549 15.923 3.081 1.00 59.34 83 ASN A C 1
ATOM 687 O O . ASN A 1 83 ? -9.698 17.109 2.815 1.00 59.34 83 ASN A O 1
ATOM 691 N N . ASN A 1 84 ? -10.556 15.053 3.005 1.00 50.47 84 ASN A N 1
ATOM 692 C CA . ASN A 1 84 ? -11.936 15.501 2.824 1.00 50.47 84 ASN A CA 1
ATOM 693 C C . ASN A 1 84 ? -12.455 16.095 4.145 1.00 50.47 84 ASN A C 1
ATOM 695 O O . ASN A 1 84 ? -13.001 15.368 4.972 1.00 50.47 84 ASN A O 1
ATOM 699 N N . TRP A 1 85 ? -12.282 17.407 4.320 1.00 48.47 85 TRP A N 1
ATOM 700 C CA . TRP A 1 85 ? -13.012 18.240 5.289 1.00 48.47 85 TRP A CA 1
ATOM 701 C C . TRP A 1 85 ? -13.961 19.228 4.591 1.00 48.47 85 TRP A C 1
ATOM 703 O O . TRP A 1 85 ? -14.252 20.278 5.144 1.00 48.47 85 TRP A O 1
ATOM 713 N N . ASP A 1 86 ? -14.459 18.887 3.402 1.00 42.75 86 ASP A N 1
ATOM 714 C CA . ASP A 1 86 ? -15.454 19.688 2.684 1.00 42.75 86 ASP A CA 1
ATOM 715 C C . ASP A 1 86 ? -16.661 18.806 2.321 1.00 42.75 86 ASP A C 1
ATOM 717 O O . ASP A 1 86 ? -16.752 18.274 1.214 1.00 42.75 86 ASP A O 1
ATOM 721 N N . PHE A 1 87 ? -17.559 18.610 3.289 1.00 39.62 87 PHE A N 1
ATOM 722 C CA . PHE A 1 87 ? -18.973 18.279 3.081 1.00 39.62 87 PHE A CA 1
ATOM 723 C C . PHE A 1 87 ? -19.806 19.003 4.135 1.00 39.62 87 PHE A C 1
ATOM 725 O O . PHE A 1 87 ? -19.417 18.934 5.324 1.00 39.62 87 PHE A O 1
#

Nearest PDB structures (foldseek):
  2key-assembly1_A  TM=7.660E-01  e=2.192E-03  Bacteroides fragilis NCTC 9343
  2a3v-assembly1_D  TM=7.038E-01  e=3.916E-01  Vibrio cholerae O1 biovar El Tor str. N16961
  2a3v-assembly1_C  TM=6.204E-01  e=7.207E-01  Vibrio cholerae O1 biovar El Tor str. N16961
  2a3v-assembly1_A  TM=6.210E-01  e=8.655E-01  Vibrio cholerae O1 biovar El Tor str. N16961